Protein AF-A0A435YEW2-F1 (afdb_monomer)

Structure (mmCIF, N/CA/C/O backbone):
data_AF-A0A435YEW2-F1
#
_entry.id   AF-A0A435YEW2-F1
#
loop_
_atom_site.group_PDB
_atom_site.id
_atom_site.type_symbol
_atom_site.label_atom_id
_atom_site.label_alt_id
_atom_site.label_comp_id
_atom_site.label_asym_id
_atom_site.label_entity_id
_atom_site.label_seq_id
_atom_site.pdbx_PDB_ins_code
_atom_site.Cartn_x
_atom_site.Cartn_y
_atom_site.Cartn_z
_atom_site.occupancy
_atom_site.B_iso_or_equiv
_atom_site.auth_seq_id
_atom_site.auth_comp_id
_atom_site.auth_asym_id
_atom_site.auth_atom_id
_atom_site.pdbx_PDB_model_num
ATOM 1 N N . MET A 1 1 ? 2.693 12.719 8.206 1.00 61.69 1 MET A N 1
ATOM 2 C CA . MET A 1 1 ? 1.555 11.778 8.297 1.00 61.69 1 MET A CA 1
ATOM 3 C C . MET A 1 1 ? 1.225 11.319 6.893 1.00 61.69 1 MET A C 1
ATOM 5 O O . MET A 1 1 ? 1.142 12.169 6.016 1.00 61.69 1 MET A O 1
ATOM 9 N N . THR A 1 2 ? 1.097 10.014 6.675 1.00 78.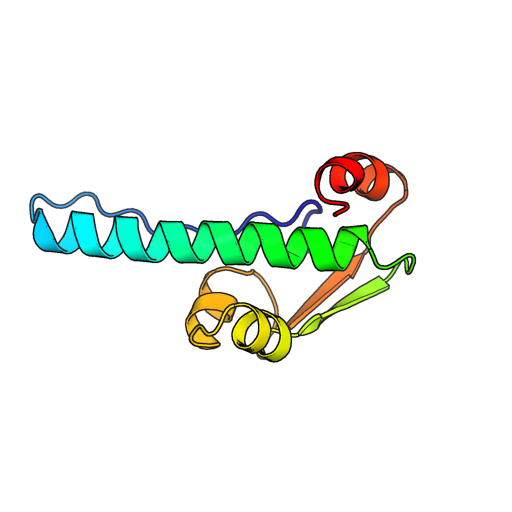56 2 THR A N 1
ATOM 10 C CA . THR A 1 2 ? 0.751 9.451 5.363 1.00 78.56 2 THR A CA 1
ATOM 11 C C . THR A 1 2 ? -0.742 9.622 5.106 1.00 78.56 2 THR A C 1
ATOM 13 O O . THR A 1 2 ? -1.559 9.332 5.980 1.00 78.56 2 THR A O 1
ATOM 16 N N . THR A 1 3 ? -1.090 10.126 3.924 1.00 87.19 3 THR A N 1
ATOM 17 C CA . THR A 1 3 ? -2.482 10.304 3.496 1.00 87.19 3 THR A CA 1
ATOM 18 C C . THR A 1 3 ? -3.132 8.946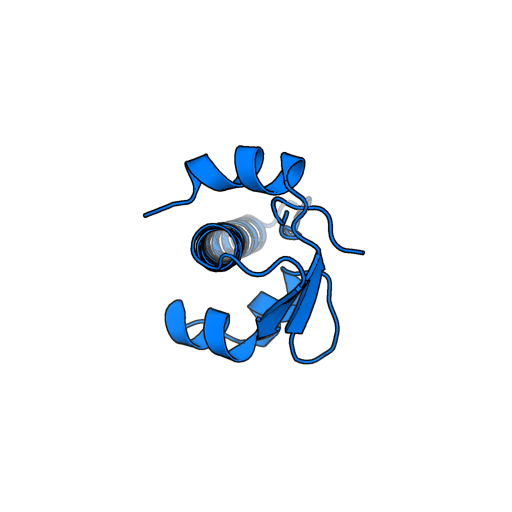 3.239 1.00 87.19 3 THR A C 1
ATOM 20 O O . THR A 1 3 ? -2.498 8.050 2.686 1.00 87.19 3 THR A O 1
ATOM 23 N N . VAL A 1 4 ? -4.400 8.812 3.629 1.00 91.81 4 VAL A N 1
ATOM 24 C CA . VAL A 1 4 ? -5.225 7.623 3.396 1.00 91.81 4 VAL A CA 1
ATOM 25 C C . VAL A 1 4 ? -6.333 7.992 2.396 1.00 91.81 4 VAL A C 1
ATOM 27 O O . VAL A 1 4 ? -6.981 9.022 2.598 1.00 91.81 4 VAL A O 1
ATOM 30 N N . PRO A 1 5 ? -6.575 7.203 1.331 1.00 94.06 5 PRO A N 1
ATOM 31 C CA . PRO A 1 5 ? -5.883 5.965 0.962 1.00 94.06 5 PRO A CA 1
ATOM 32 C C . PRO A 1 5 ? -4.404 6.174 0.628 1.00 94.06 5 PRO A C 1
ATOM 34 O O . PRO A 1 5 ? -4.023 7.212 0.080 1.00 94.06 5 PRO A O 1
ATOM 37 N N . ILE A 1 6 ? -3.586 5.170 0.941 1.00 94.31 6 ILE A N 1
ATOM 38 C CA . ILE A 1 6 ? -2.159 5.162 0.630 1.00 94.31 6 ILE A CA 1
ATOM 39 C C . ILE A 1 6 ? -1.981 5.220 -0.884 1.00 94.31 6 ILE A C 1
ATOM 41 O O . ILE A 1 6 ? -2.640 4.491 -1.627 1.00 94.31 6 ILE A O 1
ATOM 45 N N . ARG A 1 7 ? -1.065 6.084 -1.328 1.00 94.75 7 ARG A N 1
ATOM 46 C CA . ARG A 1 7 ? -0.612 6.190 -2.716 1.00 94.75 7 ARG A CA 1
ATOM 47 C C . ARG A 1 7 ? 0.857 5.826 -2.787 1.00 94.75 7 ARG A C 1
ATOM 49 O O . ARG A 1 7 ? 1.675 6.469 -2.134 1.00 94.75 7 ARG A O 1
ATOM 56 N N . ALA A 1 8 ? 1.173 4.796 -3.560 1.00 93.88 8 ALA A N 1
ATOM 57 C CA . ALA A 1 8 ? 2.536 4.329 -3.699 1.00 93.88 8 ALA A CA 1
ATOM 58 C C . ALA A 1 8 ? 3.309 5.149 -4.739 1.00 93.88 8 ALA A C 1
ATOM 60 O O . ALA A 1 8 ? 2.767 5.618 -5.748 1.00 93.88 8 ALA A O 1
ATOM 61 N N . THR A 1 9 ? 4.604 5.304 -4.488 1.00 93.62 9 THR A N 1
ATOM 62 C CA . THR A 1 9 ? 5.529 6.009 -5.370 1.00 93.62 9 THR A CA 1
ATOM 63 C C . THR A 1 9 ? 5.896 5.106 -6.539 1.00 93.62 9 THR A C 1
ATOM 65 O O . THR A 1 9 ? 6.436 4.020 -6.353 1.00 93.62 9 THR A O 1
ATOM 68 N N . ARG A 1 10 ? 5.604 5.565 -7.758 1.00 93.12 10 ARG A N 1
ATOM 69 C CA . ARG A 1 10 ? 5.917 4.855 -9.005 1.00 93.12 10 ARG A CA 1
ATOM 70 C C . ARG A 1 10 ? 7.165 5.440 -9.650 1.00 93.12 10 ARG A C 1
ATOM 72 O O . ARG A 1 10 ? 7.411 6.646 -9.573 1.00 93.12 10 ARG A O 1
ATOM 79 N N . LYS A 1 11 ? 7.938 4.595 -10.327 1.00 91.81 11 LYS A N 1
ATOM 80 C CA . LYS A 1 11 ? 9.129 5.014 -11.071 1.00 91.81 11 LYS A CA 1
ATOM 81 C C . LYS A 1 11 ? 8.718 5.506 -12.456 1.00 91.81 11 LYS A C 1
ATOM 83 O O . LYS A 1 11 ? 7.876 4.907 -13.119 1.00 91.81 11 LYS A O 1
ATOM 88 N N . ALA A 1 12 ? 9.330 6.594 -12.913 1.00 90.75 12 ALA A N 1
ATOM 89 C CA . ALA A 1 12 ? 9.140 7.105 -14.265 1.00 90.75 12 ALA A CA 1
ATOM 90 C C . ALA A 1 12 ? 10.457 7.006 -15.036 1.00 90.75 12 ALA A C 1
ATOM 92 O O . ALA A 1 12 ? 11.489 7.492 -14.576 1.00 90.75 12 ALA A O 1
ATOM 93 N N . TYR A 1 13 ? 10.413 6.412 -16.227 1.00 92.69 13 TYR A N 1
ATOM 94 C CA . TYR A 1 13 ? 11.542 6.375 -17.148 1.00 92.69 13 TYR A CA 1
ATOM 95 C C . TYR A 1 13 ? 11.208 7.181 -18.401 1.00 92.69 13 TYR A C 1
ATOM 97 O O . TYR A 1 13 ? 10.169 6.966 -19.017 1.00 92.69 13 TYR A O 1
ATOM 105 N N . ARG A 1 14 ? 12.079 8.132 -18.756 1.00 91.75 14 ARG A N 1
ATOM 106 C CA . ARG A 1 14 ? 11.905 9.035 -19.911 1.00 91.75 14 ARG A CA 1
ATOM 107 C C . ARG A 1 14 ? 12.952 8.825 -21.012 1.00 91.75 14 ARG A C 1
ATOM 109 O O . ARG A 1 14 ? 13.012 9.615 -21.946 1.00 91.75 14 ARG A O 1
ATOM 116 N N . GLY A 1 15 ? 13.821 7.822 -20.876 1.00 93.69 15 GLY A N 1
ATOM 117 C CA . GLY A 1 15 ? 14.843 7.527 -21.882 1.00 93.69 15 GLY A CA 1
ATOM 118 C C . GLY A 1 15 ? 14.300 6.693 -23.045 1.00 93.69 15 GLY A C 1
ATOM 119 O O . GLY A 1 15 ? 13.213 6.131 -22.960 1.00 93.69 15 GLY A O 1
ATOM 120 N N . GLY A 1 16 ? 15.078 6.596 -24.126 1.00 93.75 16 GLY A N 1
ATOM 121 C CA . GLY A 1 16 ? 14.692 5.860 -25.340 1.00 93.75 16 GLY A CA 1
ATOM 122 C C . GLY A 1 16 ? 14.954 4.348 -25.308 1.00 93.75 16 GLY A C 1
ATOM 123 O O . GLY A 1 16 ? 14.642 3.662 -26.274 1.00 93.75 16 GLY A O 1
ATOM 124 N N . ASP A 1 17 ? 15.544 3.813 -24.234 1.00 95.62 17 ASP A N 1
ATOM 125 C CA . ASP A 1 17 ? 15.826 2.379 -24.108 1.00 95.62 17 ASP A CA 1
ATOM 126 C C . ASP A 1 17 ? 14.542 1.612 -23.749 1.00 95.62 17 ASP A C 1
ATOM 128 O O . ASP A 1 17 ? 14.053 1.671 -22.616 1.00 95.62 17 ASP A O 1
ATOM 132 N N . GLN A 1 18 ? 13.998 0.881 -24.725 1.00 93.94 18 GLN A N 1
ATOM 133 C CA . GLN A 1 18 ? 12.753 0.129 -24.567 1.00 93.94 18 GLN A CA 1
ATOM 134 C C . GLN A 1 18 ? 12.861 -0.978 -23.508 1.00 93.94 18 GLN A C 1
ATOM 136 O O . GLN A 1 18 ? 11.893 -1.228 -22.790 1.00 93.94 18 GLN A O 1
ATOM 141 N N . ALA A 1 19 ? 14.023 -1.620 -23.358 1.00 94.75 19 ALA A N 1
ATOM 142 C CA . ALA A 1 19 ? 14.203 -2.673 -22.362 1.00 94.75 19 ALA A CA 1
ATOM 143 C C . ALA A 1 19 ? 14.150 -2.098 -20.940 1.00 94.75 19 ALA A C 1
ATOM 145 O O . ALA A 1 19 ? 13.540 -2.689 -20.048 1.00 94.75 19 ALA A O 1
ATOM 146 N N . LYS A 1 20 ? 14.733 -0.913 -20.725 1.00 94.50 20 LYS A N 1
ATOM 147 C CA . LYS A 1 20 ? 14.613 -0.191 -19.448 1.00 94.50 20 LYS A CA 1
ATOM 148 C C . LYS A 1 20 ? 13.192 0.303 -19.200 1.00 94.50 20 LYS A C 1
ATOM 150 O O . LYS A 1 20 ? 12.706 0.171 -18.079 1.00 94.50 20 LYS A O 1
ATOM 155 N N . ALA A 1 21 ? 12.518 0.817 -20.229 1.00 94.31 21 ALA A N 1
ATOM 156 C CA . ALA A 1 21 ? 11.121 1.228 -20.124 1.00 94.31 21 ALA A CA 1
ATOM 157 C C . ALA A 1 21 ? 10.221 0.056 -19.702 1.00 94.31 21 ALA A C 1
ATOM 159 O O . ALA A 1 21 ? 9.407 0.207 -18.791 1.00 94.31 21 ALA A O 1
ATOM 160 N N . GLN A 1 22 ? 10.422 -1.123 -20.300 1.00 94.75 22 GLN A N 1
ATOM 161 C CA . GLN A 1 22 ? 9.664 -2.324 -19.959 1.00 94.75 22 GLN A CA 1
ATOM 162 C C . GLN A 1 22 ? 9.905 -2.758 -18.510 1.00 94.75 22 G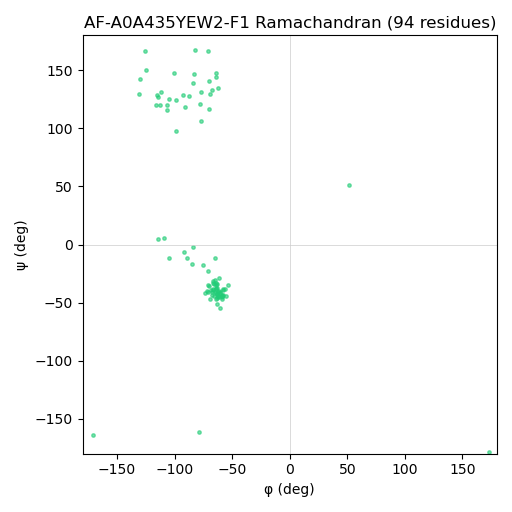LN A C 1
ATOM 164 O O . GLN A 1 22 ? 8.942 -2.969 -17.781 1.00 94.75 22 GLN A O 1
ATOM 169 N N . ARG A 1 23 ? 11.165 -2.797 -18.056 1.00 93.38 23 ARG A N 1
ATOM 170 C CA . ARG A 1 23 ? 11.496 -3.140 -16.660 1.00 93.38 23 ARG A CA 1
ATOM 171 C C . ARG A 1 23 ? 10.827 -2.205 -15.655 1.00 93.38 23 ARG A C 1
ATOM 173 O O . ARG A 1 23 ? 10.273 -2.666 -14.666 1.00 93.38 23 ARG A O 1
ATOM 180 N N . VAL A 1 24 ? 10.830 -0.898 -15.922 1.00 94.19 24 VAL A N 1
ATOM 181 C CA . VAL A 1 24 ? 10.163 0.084 -15.052 1.00 94.19 24 VAL A CA 1
ATOM 182 C C . VAL A 1 24 ? 8.646 -0.097 -15.057 1.00 94.19 24 VAL A C 1
ATOM 184 O O . VAL A 1 24 ? 8.012 0.024 -14.011 1.00 94.19 24 VAL A O 1
ATOM 187 N N . ALA A 1 25 ? 8.051 -0.421 -16.207 1.00 94.69 25 ALA A N 1
ATOM 188 C CA . ALA A 1 25 ? 6.633 -0.756 -16.271 1.00 94.69 25 ALA A CA 1
ATOM 189 C C . ALA A 1 25 ? 6.311 -2.015 -15.449 1.00 94.69 25 ALA A C 1
ATOM 191 O O . ALA A 1 25 ? 5.310 -2.031 -14.736 1.00 94.69 25 ALA A O 1
ATOM 192 N N . ASP A 1 26 ? 7.166 -3.037 -15.502 1.00 94.19 26 ASP A N 1
ATOM 193 C CA . ASP A 1 26 ? 7.002 -4.270 -14.729 1.00 94.19 26 ASP A CA 1
ATOM 194 C C . ASP A 1 26 ? 7.121 -4.006 -13.217 1.00 94.19 26 ASP A C 1
ATOM 196 O O . ASP A 1 26 ? 6.265 -4.453 -12.452 1.00 94.19 26 ASP A O 1
ATOM 200 N N . GLU A 1 27 ? 8.105 -3.208 -12.784 1.00 94.12 27 GLU A N 1
ATOM 201 C CA . GLU A 1 27 ? 8.229 -2.761 -11.388 1.00 94.12 27 GLU A CA 1
ATOM 202 C C . GLU A 1 27 ? 6.987 -1.985 -10.928 1.00 94.12 27 GLU A C 1
ATOM 204 O O . GLU A 1 27 ? 6.460 -2.239 -9.846 1.00 94.12 27 GLU A O 1
ATOM 209 N N . ASN A 1 28 ? 6.452 -1.085 -11.758 1.00 96.00 28 ASN A N 1
ATOM 210 C CA . ASN A 1 28 ? 5.256 -0.319 -11.406 1.00 96.00 28 ASN A CA 1
ATOM 211 C C . ASN A 1 28 ? 4.005 -1.196 -11.244 1.00 96.00 28 ASN A C 1
ATOM 213 O O . ASN A 1 28 ? 3.173 -0.892 -10.394 1.00 96.00 28 ASN A O 1
ATOM 217 N N . ARG A 1 29 ? 3.886 -2.315 -11.973 1.00 96.38 29 ARG A N 1
ATOM 218 C CA . ARG A 1 29 ? 2.798 -3.285 -11.735 1.00 96.38 29 ARG A CA 1
ATOM 219 C C . ARG A 1 29 ? 2.914 -3.950 -10.364 1.00 96.38 29 ARG A C 1
ATOM 221 O O . ARG A 1 29 ? 1.901 -4.254 -9.739 1.00 96.38 29 ARG A O 1
ATOM 228 N N . ILE A 1 30 ? 4.136 -4.178 -9.879 1.00 96.25 30 ILE A N 1
ATOM 229 C CA . ILE A 1 30 ? 4.365 -4.664 -8.512 1.00 96.25 30 ILE A CA 1
ATOM 230 C C . ILE A 1 30 ? 3.967 -3.579 -7.504 1.00 96.25 30 ILE A C 1
ATOM 232 O O . ILE A 1 30 ? 3.269 -3.874 -6.536 1.00 96.25 30 ILE A O 1
ATOM 236 N N . VAL A 1 31 ? 4.337 -2.322 -7.761 1.00 96.75 31 VAL A N 1
ATOM 237 C CA . VAL A 1 31 ? 3.941 -1.172 -6.932 1.00 96.75 31 VAL A CA 1
ATOM 238 C C . VAL A 1 31 ? 2.417 -1.034 -6.841 1.00 96.75 31 VAL A C 1
ATOM 240 O O . VAL A 1 31 ? 1.904 -0.774 -5.755 1.00 96.75 31 VAL A O 1
ATOM 243 N N . ASP A 1 32 ? 1.679 -1.271 -7.928 1.00 97.00 32 ASP A N 1
ATOM 244 C CA . ASP A 1 32 ? 0.210 -1.254 -7.910 1.00 97.00 32 ASP A CA 1
ATOM 245 C C . ASP A 1 32 ? -0.365 -2.319 -6.962 1.00 97.00 32 ASP A C 1
A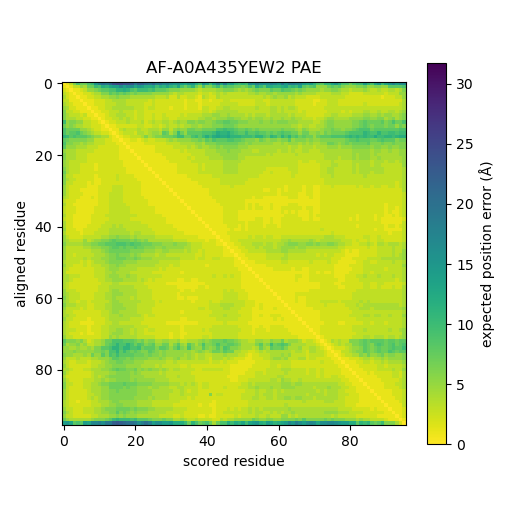TOM 247 O O . ASP A 1 32 ? -1.297 -2.041 -6.204 1.00 97.00 32 ASP A O 1
ATOM 251 N N . ARG A 1 33 ? 0.226 -3.522 -6.940 1.00 97.44 33 ARG A N 1
ATOM 252 C CA . ARG A 1 33 ? -0.160 -4.593 -6.006 1.00 97.44 33 ARG A CA 1
ATOM 253 C C . ARG A 1 33 ? 0.159 -4.229 -4.556 1.00 97.44 33 ARG A C 1
ATOM 255 O O . ARG A 1 33 ? -0.644 -4.515 -3.673 1.00 97.44 33 ARG A O 1
ATOM 262 N N . ILE A 1 34 ? 1.299 -3.580 -4.315 1.00 97.19 34 ILE A N 1
ATOM 263 C CA . ILE A 1 34 ? 1.695 -3.088 -2.986 1.00 97.19 34 ILE A CA 1
ATOM 264 C C . ILE A 1 34 ? 0.718 -2.012 -2.495 1.00 97.19 34 ILE A C 1
ATOM 266 O O . ILE A 1 34 ? 0.255 -2.090 -1.358 1.00 97.19 34 ILE A O 1
ATOM 270 N N . GLU A 1 35 ? 0.369 -1.035 -3.342 1.00 97.00 35 GLU A N 1
ATOM 271 C CA . GLU A 1 35 ? -0.612 0.010 -3.015 1.00 97.00 35 GLU A CA 1
ATOM 272 C C . GLU A 1 35 ? -1.967 -0.602 -2.658 1.00 97.00 35 GLU A C 1
ATOM 274 O O . GLU A 1 35 ? -2.568 -0.227 -1.649 1.00 97.00 35 GLU A O 1
ATOM 279 N N . LEU A 1 36 ? -2.438 -1.552 -3.468 1.00 97.06 36 LEU A N 1
ATOM 280 C CA . LEU A 1 36 ? -3.700 -2.239 -3.229 1.00 97.06 36 LEU A CA 1
ATOM 281 C C . LEU A 1 36 ? -3.673 -2.973 -1.885 1.00 97.06 36 LEU A C 1
ATOM 283 O O . LEU A 1 36 ? -4.503 -2.687 -1.025 1.00 97.06 36 LEU A O 1
ATOM 287 N N . ARG A 1 37 ? -2.674 -3.837 -1.666 1.00 96.94 37 ARG A N 1
ATOM 288 C CA . ARG A 1 37 ? -2.577 -4.647 -0.447 1.00 96.94 37 ARG A CA 1
ATOM 289 C C . ARG A 1 37 ? -2.480 -3.793 0.813 1.00 96.94 37 ARG A C 1
ATOM 291 O O . ARG A 1 37 ? -3.142 -4.081 1.804 1.00 96.94 37 ARG A O 1
ATOM 298 N N . ALA A 1 38 ? -1.695 -2.717 0.775 1.00 96.00 38 ALA A N 1
ATOM 299 C CA . ALA A 1 38 ? -1.592 -1.787 1.895 1.00 96.00 38 ALA A CA 1
ATOM 300 C C . ALA A 1 38 ? -2.960 -1.183 2.254 1.00 96.00 38 ALA A C 1
ATOM 302 O O . ALA A 1 38 ? -3.319 -1.120 3.427 1.00 96.00 38 ALA A O 1
ATOM 303 N N . ASN A 1 39 ? -3.745 -0.772 1.253 1.00 96.88 39 ASN A N 1
ATOM 304 C CA . ASN A 1 39 ? -5.076 -0.215 1.481 1.00 96.88 39 ASN A CA 1
ATOM 305 C C . ASN A 1 39 ? -6.098 -1.266 1.936 1.00 96.88 39 ASN A C 1
ATOM 307 O O . ASN A 1 39 ? -6.938 -0.938 2.768 1.00 96.88 39 ASN A O 1
ATOM 311 N N . GLU A 1 40 ? -6.014 -2.510 1.459 1.00 96.50 40 GLU A N 1
ATOM 312 C CA . GLU A 1 40 ? -6.840 -3.622 1.955 1.00 96.50 40 GLU A CA 1
ATOM 313 C C . GLU A 1 40 ? -6.589 -3.890 3.444 1.00 96.50 40 GLU A C 1
ATOM 315 O O . GLU A 1 40 ? -7.539 -4.034 4.213 1.00 96.50 40 GLU A O 1
ATOM 320 N N . VAL A 1 41 ? -5.323 -3.924 3.881 1.00 95.50 41 VAL A N 1
ATOM 321 C CA . VAL A 1 41 ? -4.988 -4.111 5.305 1.00 95.50 41 VAL A CA 1
ATOM 322 C C . VAL A 1 41 ? -5.611 -2.994 6.144 1.00 95.50 41 VAL A C 1
ATOM 324 O O . VAL A 1 41 ? -6.261 -3.271 7.152 1.00 95.50 41 VAL A O 1
ATOM 327 N N . LEU A 1 42 ? -5.498 -1.740 5.689 1.00 94.75 42 LEU A N 1
ATOM 328 C CA . LEU A 1 42 ? -6.126 -0.611 6.378 1.00 94.75 42 LEU A CA 1
ATOM 329 C C . LEU A 1 42 ? -7.653 -0.704 6.390 1.00 94.75 42 LEU A C 1
ATOM 331 O O . LEU A 1 42 ? -8.271 -0.405 7.410 1.00 94.75 42 LEU A O 1
ATOM 335 N N . ALA A 1 43 ? -8.272 -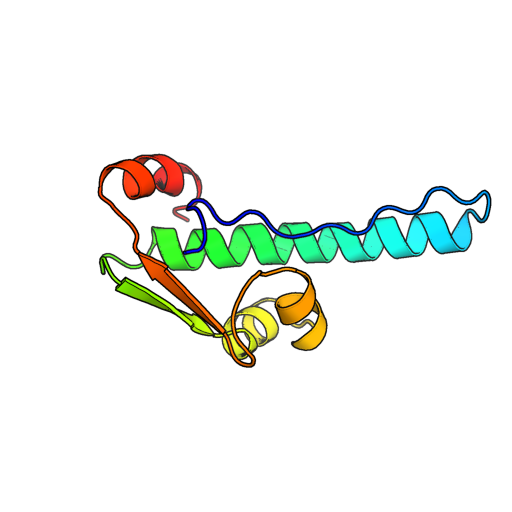1.101 5.277 1.00 95.31 43 ALA A N 1
ATOM 336 C CA . ALA A 1 43 ? -9.724 -1.183 5.139 1.00 95.31 43 ALA A CA 1
ATOM 337 C C . ALA A 1 43 ? -10.349 -2.217 6.087 1.00 95.31 43 ALA A C 1
ATOM 339 O O . ALA A 1 43 ? -11.445 -1.989 6.602 1.00 95.31 43 ALA A O 1
ATOM 340 N N . ASN A 1 44 ? -9.637 -3.317 6.343 1.00 93.25 44 ASN A N 1
ATOM 341 C CA . ASN A 1 44 ? -10.112 -4.433 7.160 1.00 93.25 44 ASN A CA 1
ATOM 342 C C . ASN A 1 44 ? -9.799 -4.293 8.658 1.00 93.25 44 ASN A C 1
ATOM 344 O O . ASN A 1 44 ? -10.355 -5.034 9.467 1.00 93.25 44 ASN A O 1
ATOM 348 N N . CYS A 1 45 ? -8.945 -3.347 9.053 1.00 92.44 45 CYS A N 1
ATOM 349 C CA . CYS A 1 45 ? -8.628 -3.107 10.458 1.00 92.44 45 CYS A CA 1
ATOM 350 C C . CYS A 1 45 ? -9.438 -1.916 11.013 1.00 92.44 45 CYS A C 1
ATOM 352 O O . CYS A 1 45 ? -9.366 -0.816 10.450 1.00 92.44 45 CYS A O 1
ATOM 354 N N . PRO A 1 46 ? -10.207 -2.091 12.107 1.00 91.31 46 PRO A N 1
ATOM 355 C CA . PRO A 1 46 ? -11.081 -1.047 12.646 1.00 91.31 46 PRO A CA 1
ATOM 356 C C . PRO A 1 46 ? -10.328 0.058 13.400 1.00 91.31 46 PRO A C 1
ATOM 358 O O . PRO A 1 46 ? -10.879 1.146 13.581 1.00 91.31 46 PRO A O 1
ATOM 361 N N . ASP A 1 47 ? -9.082 -0.187 13.811 1.00 93.81 47 ASP A N 1
ATOM 362 C CA . ASP A 1 47 ? -8.327 0.725 14.668 1.00 93.81 47 ASP A CA 1
ATOM 363 C C . ASP A 1 47 ? -8.056 2.068 13.983 1.00 93.81 47 ASP A C 1
ATOM 365 O O . ASP A 1 47 ? -7.823 2.146 12.772 1.00 93.81 47 ASP A O 1
ATOM 369 N N . GLU A 1 48 ? -8.075 3.151 14.763 1.00 93.25 48 GLU A N 1
ATOM 370 C CA . GLU A 1 48 ? -7.773 4.490 14.250 1.00 93.25 48 GLU A CA 1
ATOM 371 C C . GLU A 1 48 ? -6.278 4.647 13.946 1.00 93.25 48 GLU A C 1
ATOM 373 O O . GLU A 1 48 ? -5.911 5.257 12.945 1.00 93.25 48 GLU A O 1
ATOM 378 N N . ILE A 1 49 ? -5.404 4.099 14.793 1.00 93.81 49 ILE A N 1
ATOM 379 C CA . ILE A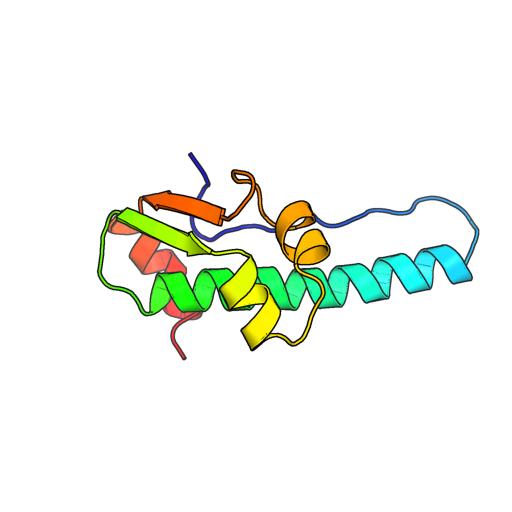 1 49 ? -3.952 4.125 14.598 1.00 93.81 49 ILE A CA 1
ATOM 380 C C . ILE A 1 49 ? -3.500 2.732 14.199 1.00 93.81 49 ILE A C 1
ATOM 382 O O . ILE A 1 49 ? -3.670 1.784 14.957 1.00 93.81 49 ILE A O 1
ATOM 386 N N . GLN A 1 50 ? -2.899 2.622 13.020 1.00 92.94 50 GLN A N 1
ATOM 387 C CA . GLN A 1 50 ? -2.468 1.347 12.463 1.00 92.94 50 GLN A CA 1
ATOM 388 C C . GLN A 1 50 ? -1.028 1.433 12.000 1.00 92.94 50 GLN A C 1
ATOM 390 O O . GLN A 1 50 ? -0.606 2.448 11.445 1.00 92.94 50 GLN A O 1
ATOM 395 N N . THR A 1 51 ? -0.281 0.354 12.195 1.00 93.25 51 THR A N 1
ATOM 396 C CA . THR A 1 51 ? 1.079 0.224 11.676 1.00 93.25 51 THR A CA 1
ATOM 397 C C . THR A 1 51 ? 1.090 -0.851 10.609 1.00 93.25 51 THR A C 1
ATOM 399 O O . THR A 1 51 ? 0.773 -2.000 10.885 1.00 93.25 51 THR A O 1
ATOM 402 N N . LEU A 1 52 ? 1.474 -0.468 9.396 1.00 94.50 52 LEU A N 1
ATOM 403 C CA . LEU A 1 52 ? 1.727 -1.395 8.305 1.00 94.50 52 LEU A CA 1
ATOM 404 C C . LEU A 1 52 ? 3.199 -1.780 8.329 1.00 94.50 52 LEU A C 1
ATOM 406 O O . LEU A 1 52 ? 4.060 -0.913 8.148 1.00 94.50 52 LEU A O 1
ATOM 410 N N . LEU A 1 53 ? 3.495 -3.060 8.527 1.00 95.62 53 LEU A N 1
ATOM 411 C CA . LEU A 1 53 ? 4.856 -3.569 8.441 1.00 95.62 53 LEU A CA 1
ATOM 412 C C . LEU A 1 53 ? 5.174 -3.943 6.993 1.00 95.62 53 LEU A C 1
ATOM 414 O O . LEU A 1 53 ? 4.458 -4.705 6.345 1.00 95.62 53 LEU A O 1
ATOM 418 N N . PHE A 1 54 ? 6.286 -3.427 6.474 1.00 96.56 54 PHE A N 1
ATOM 419 C CA . PHE A 1 54 ? 6.703 -3.695 5.097 1.00 96.56 54 PHE A CA 1
ATOM 420 C C . PHE A 1 54 ? 7.019 -5.172 4.876 1.00 96.56 54 PHE A C 1
ATOM 422 O O . PHE A 1 54 ? 6.750 -5.692 3.798 1.00 96.56 54 PHE A O 1
ATOM 429 N N . GLY A 1 55 ? 7.548 -5.851 5.899 1.00 96.38 55 GLY A N 1
ATOM 430 C CA . GLY A 1 55 ? 7.829 -7.284 5.847 1.00 96.38 55 GLY A CA 1
ATOM 431 C C . GLY A 1 55 ? 6.575 -8.142 5.668 1.00 96.38 55 GLY A C 1
ATOM 432 O O . GLY A 1 55 ? 6.621 -9.113 4.922 1.00 96.38 55 GLY A O 1
ATOM 433 N N . GLU A 1 56 ? 5.453 -7.764 6.287 1.00 96.44 56 GLU A N 1
ATOM 434 C CA . GLU A 1 56 ? 4.183 -8.492 6.153 1.00 96.44 56 GLU A CA 1
ATOM 435 C C . GLU A 1 56 ? 3.613 -8.335 4.742 1.00 96.44 56 GLU A C 1
ATOM 437 O O . GLU A 1 56 ? 3.317 -9.323 4.080 1.00 96.44 56 GLU A O 1
ATOM 442 N N . ILE A 1 57 ? 3.578 -7.103 4.223 1.00 96.56 57 ILE A N 1
ATOM 443 C CA . ILE A 1 57 ? 3.131 -6.831 2.847 1.00 96.56 57 ILE A CA 1
ATOM 444 C C . ILE A 1 57 ? 4.023 -7.551 1.824 1.00 96.56 57 ILE A C 1
ATOM 446 O O . ILE A 1 57 ? 3.532 -8.095 0.834 1.00 96.56 57 ILE A O 1
ATOM 450 N N . ALA A 1 58 ? 5.339 -7.552 2.050 1.00 97.00 58 ALA A N 1
ATOM 451 C CA . ALA A 1 58 ? 6.297 -8.234 1.188 1.00 97.00 58 ALA A CA 1
ATOM 452 C C . ALA A 1 58 ? 6.077 -9.754 1.177 1.00 97.00 58 ALA A C 1
ATOM 454 O O . ALA A 1 58 ? 6.107 -10.365 0.108 1.00 97.00 58 ALA A O 1
ATOM 455 N N . ASN A 1 59 ? 5.816 -10.344 2.349 1.00 97.56 59 ASN A N 1
ATOM 456 C CA . ASN A 1 59 ? 5.515 -11.765 2.493 1.00 97.56 59 ASN A CA 1
ATOM 457 C C . ASN A 1 59 ? 4.217 -12.132 1.757 1.00 97.56 59 ASN A C 1
ATOM 459 O O . ASN A 1 59 ? 4.243 -13.004 0.890 1.00 97.56 59 ASN A O 1
ATOM 463 N N . ASP A 1 60 ? 3.135 -11.388 2.009 1.00 96.50 60 ASP A N 1
ATOM 464 C CA . ASP A 1 60 ? 1.818 -11.603 1.395 1.00 96.50 60 ASP A CA 1
ATOM 465 C C . ASP A 1 60 ? 1.866 -11.571 -0.139 1.00 96.50 60 ASP A C 1
ATOM 467 O O . ASP A 1 60 ? 1.173 -12.327 -0.820 1.00 96.50 60 ASP A O 1
ATOM 471 N N . LEU A 1 61 ? 2.678 -10.674 -0.703 1.00 96.44 61 LEU A N 1
ATOM 472 C CA . LEU A 1 61 ? 2.788 -10.496 -2.150 1.00 96.44 61 LEU A CA 1
ATOM 473 C C . LEU A 1 61 ? 3.891 -11.344 -2.794 1.00 96.44 61 LEU A C 1
ATOM 475 O O . LEU A 1 61 ? 3.969 -11.360 -4.029 1.00 96.44 61 LEU A O 1
ATOM 479 N N . ALA A 1 62 ? 4.706 -12.032 -1.986 1.00 96.88 62 ALA A N 1
ATOM 480 C CA . ALA A 1 62 ? 5.928 -12.727 -2.383 1.00 96.88 62 ALA A CA 1
ATOM 481 C C . ALA A 1 62 ? 6.895 -11.827 -3.183 1.00 96.88 62 ALA A C 1
ATOM 483 O O . ALA A 1 62 ? 7.343 -12.179 -4.276 1.00 96.88 62 ALA A O 1
ATOM 484 N N . VAL A 1 63 ? 7.193 -10.637 -2.649 1.00 96.06 63 VAL A N 1
ATOM 485 C CA . VAL A 1 63 ? 8.087 -9.635 -3.264 1.00 96.06 63 VAL A CA 1
ATOM 486 C C . VAL A 1 63 ? 9.210 -9.215 -2.316 1.00 96.06 63 VAL A C 1
ATOM 488 O O . VAL A 1 63 ? 9.162 -9.473 -1.117 1.00 96.06 63 VAL A O 1
ATOM 491 N N . ASP A 1 64 ? 10.230 -8.540 -2.848 1.00 95.06 64 ASP A N 1
ATOM 492 C CA . ASP A 1 64 ? 11.321 -7.998 -2.036 1.00 95.06 64 ASP A CA 1
ATOM 493 C C . ASP A 1 64 ? 10.829 -6.851 -1.133 1.00 95.06 64 ASP A C 1
ATOM 495 O O . ASP A 1 64 ? 10.154 -5.921 -1.584 1.00 95.06 64 ASP A O 1
ATOM 499 N N . VAL A 1 65 ? 11.198 -6.888 0.149 1.00 95.69 65 VAL A N 1
ATOM 500 C CA . VAL A 1 65 ? 10.805 -5.870 1.136 1.00 95.69 65 VAL A CA 1
ATOM 501 C C . VAL A 1 65 ? 11.319 -4.470 0.792 1.00 95.69 65 VAL A C 1
ATOM 503 O O . VAL A 1 65 ? 10.668 -3.473 1.107 1.00 95.69 65 VAL A O 1
ATOM 506 N N . ASN A 1 66 ? 12.453 -4.362 0.098 1.00 93.62 66 ASN A N 1
ATOM 507 C CA . ASN A 1 66 ? 12.987 -3.083 -0.348 1.00 93.62 66 ASN A CA 1
ATOM 508 C C . ASN A 1 66 ? 12.082 -2.438 -1.398 1.00 93.62 66 ASN A C 1
ATOM 510 O O . ASN A 1 66 ? 11.950 -1.219 -1.380 1.00 93.62 66 ASN A O 1
ATOM 514 N N . LEU A 1 67 ? 11.405 -3.224 -2.245 1.00 93.50 67 LEU A N 1
ATOM 515 C CA . LEU A 1 67 ? 10.421 -2.686 -3.191 1.00 93.50 67 LEU A CA 1
ATOM 516 C C . LEU A 1 67 ? 9.224 -2.083 -2.454 1.00 93.50 67 LEU A C 1
ATOM 518 O O . LEU A 1 67 ? 8.772 -0.999 -2.810 1.00 93.50 67 LEU A O 1
ATOM 522 N N . VAL A 1 68 ? 8.747 -2.737 -1.390 1.00 95.69 68 VAL A N 1
ATOM 523 C CA . VAL A 1 68 ? 7.677 -2.194 -0.535 1.00 95.69 68 VAL A CA 1
ATOM 524 C C . VAL A 1 68 ? 8.122 -0.896 0.133 1.00 95.69 68 VAL A C 1
ATOM 526 O O . VAL A 1 68 ? 7.384 0.087 0.120 1.00 95.69 68 VAL A O 1
ATOM 529 N N . ARG A 1 69 ? 9.349 -0.868 0.659 1.00 94.25 69 ARG A N 1
ATOM 530 C CA . ARG A 1 69 ? 9.940 0.316 1.295 1.00 94.25 69 ARG A CA 1
ATOM 531 C C . ARG A 1 69 ? 10.139 1.482 0.323 1.00 94.25 69 ARG A C 1
ATOM 533 O O . ARG A 1 69 ? 9.959 2.628 0.711 1.00 94.25 69 ARG A O 1
ATOM 540 N N . GLU A 1 70 ? 10.528 1.213 -0.921 1.00 92.75 70 GLU A N 1
ATOM 541 C CA . GLU A 1 70 ? 10.638 2.242 -1.964 1.00 92.75 70 GLU A CA 1
ATOM 542 C C . GLU A 1 70 ? 9.260 2.752 -2.409 1.00 92.75 70 GLU A C 1
ATOM 544 O O . GLU A 1 70 ? 9.096 3.937 -2.703 1.00 92.75 70 GLU A O 1
ATOM 549 N N . ALA A 1 71 ? 8.265 1.864 -2.448 1.00 94.38 71 ALA A N 1
ATOM 550 C CA . ALA A 1 71 ? 6.909 2.182 -2.870 1.00 94.38 71 ALA A CA 1
ATOM 551 C C . ALA A 1 71 ? 6.138 2.997 -1.819 1.00 94.38 71 ALA A C 1
ATOM 553 O O . ALA A 1 71 ? 5.409 3.926 -2.172 1.00 94.38 71 ALA A O 1
ATOM 554 N N . LEU A 1 72 ? 6.271 2.661 -0.534 1.00 93.38 72 LEU A N 1
ATOM 555 C CA . LEU A 1 72 ? 5.488 3.249 0.552 1.00 93.38 72 LEU A CA 1
ATOM 556 C C . LEU A 1 72 ? 6.314 4.250 1.364 1.00 93.38 72 LEU A C 1
ATOM 558 O O . LEU A 1 72 ? 7.351 3.919 1.928 1.00 93.38 72 LEU A O 1
ATOM 562 N N . SER A 1 73 ? 5.817 5.480 1.496 1.00 85.56 73 SER A N 1
ATOM 563 C CA . SER A 1 73 ? 6.451 6.483 2.357 1.00 85.56 73 SER A CA 1
ATOM 564 C C . SER A 1 73 ? 6.286 6.113 3.837 1.00 85.56 73 SER A C 1
ATOM 566 O O . SER A 1 73 ? 5.165 6.091 4.348 1.00 85.56 73 SER A O 1
ATOM 568 N N . GLY A 1 74 ? 7.394 5.853 4.536 1.00 86.62 74 GLY A N 1
ATOM 569 C CA . GLY A 1 74 ? 7.391 5.435 5.938 1.00 86.62 74 GLY A CA 1
ATOM 570 C C . GLY A 1 74 ? 8.777 5.405 6.583 1.00 86.62 74 GLY A C 1
ATOM 571 O O . GLY A 1 74 ? 9.726 6.005 6.082 1.00 86.62 74 GLY A O 1
ATOM 572 N N . GLY A 1 75 ? 8.869 4.727 7.728 1.00 87.94 75 GLY A N 1
ATOM 573 C CA . GLY A 1 75 ? 10.130 4.446 8.410 1.00 87.94 75 GLY A CA 1
ATOM 574 C C . GLY A 1 75 ? 10.883 3.276 7.770 1.00 87.94 75 GLY A C 1
ATOM 575 O O . GLY A 1 75 ? 10.622 2.892 6.637 1.00 87.94 75 GLY A O 1
ATOM 576 N N . HIS A 1 76 ? 11.825 2.679 8.503 1.00 87.50 76 HIS A N 1
ATOM 577 C CA . HIS A 1 76 ? 12.633 1.581 7.956 1.00 87.50 76 HIS A CA 1
ATOM 578 C C . HIS A 1 76 ? 11.840 0.276 7.770 1.00 87.50 76 HIS A C 1
ATOM 580 O O . HIS A 1 76 ? 11.993 -0.394 6.753 1.00 87.50 76 HIS A O 1
ATOM 586 N N . ASN A 1 77 ? 10.984 -0.058 8.743 1.00 92.44 77 ASN A N 1
ATOM 587 C CA . ASN A 1 77 ? 10.280 -1.346 8.812 1.00 92.44 77 ASN A CA 1
ATOM 588 C C . ASN A 1 77 ? 8.799 -1.260 8.434 1.00 92.44 77 ASN A C 1
ATOM 590 O O . ASN A 1 77 ? 8.136 -2.287 8.311 1.00 92.44 77 ASN A O 1
ATOM 594 N N . GLY A 1 78 ? 8.258 -0.051 8.315 1.00 94.19 78 GLY A N 1
ATOM 595 C CA . GLY A 1 78 ? 6.825 0.143 8.194 1.00 94.19 78 GLY A CA 1
ATOM 596 C C . GLY A 1 78 ? 6.406 1.600 8.228 1.00 94.19 78 GLY A C 1
ATOM 597 O O . GLY A 1 78 ? 7.225 2.514 8.362 1.00 94.19 78 GLY A O 1
ATOM 598 N N . VAL A 1 79 ? 5.099 1.808 8.145 1.00 94.12 79 VAL A N 1
ATOM 599 C CA . VAL A 1 79 ? 4.466 3.120 8.241 1.00 94.12 79 VAL A CA 1
ATOM 600 C C . VAL A 1 79 ? 3.317 3.069 9.238 1.00 94.12 79 VAL A C 1
ATOM 602 O O . VAL A 1 79 ? 2.446 2.208 9.153 1.00 94.12 79 VAL A O 1
ATOM 605 N N . THR A 1 80 ? 3.304 4.013 10.177 1.00 93.88 80 THR A N 1
ATOM 606 C CA . THR A 1 80 ? 2.154 4.230 11.056 1.00 93.88 80 THR A CA 1
ATOM 607 C C . THR A 1 80 ? 1.248 5.284 10.437 1.00 93.88 80 THR A C 1
ATOM 609 O O . THR A 1 80 ? 1.694 6.375 10.069 1.00 93.88 80 THR A O 1
ATOM 612 N N . VAL A 1 81 ? -0.034 4.957 10.3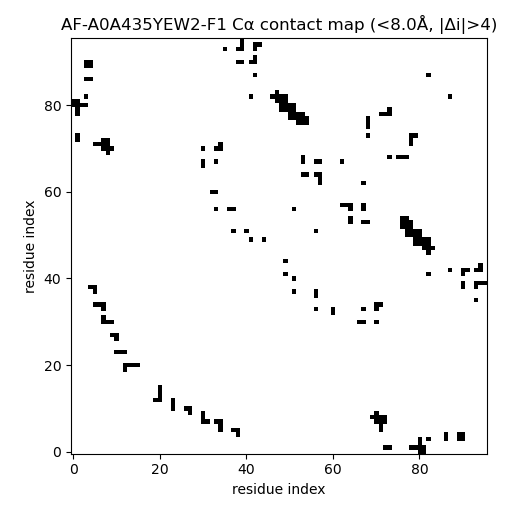23 1.00 93.00 81 VAL A N 1
ATOM 613 C CA . VAL A 1 81 ? -1.066 5.808 9.737 1.00 93.00 81 VAL A CA 1
ATOM 614 C C . VAL A 1 81 ? -2.213 6.010 10.717 1.00 93.00 81 VA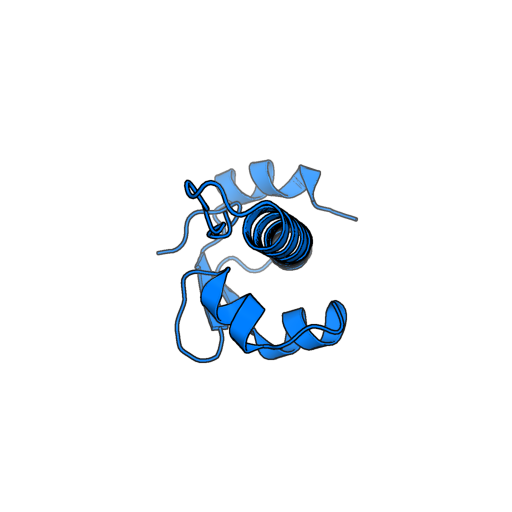L A C 1
ATOM 616 O O . VAL A 1 81 ? -2.510 5.150 11.544 1.00 93.00 81 VAL A O 1
ATOM 619 N N . ARG A 1 82 ? -2.861 7.171 10.608 1.00 94.12 82 ARG A N 1
ATOM 620 C CA . ARG A 1 82 ? -4.097 7.482 11.323 1.00 94.12 82 ARG A CA 1
ATOM 621 C C . ARG A 1 82 ? -5.254 7.446 10.333 1.00 94.12 82 ARG A C 1
ATOM 623 O O . ARG A 1 82 ? -5.292 8.268 9.420 1.00 94.12 82 ARG A O 1
ATOM 630 N N . VAL A 1 83 ? -6.184 6.518 10.516 1.00 94.38 83 VAL A N 1
ATOM 631 C CA . VAL A 1 83 ? -7.371 6.340 9.680 1.00 94.38 83 VAL A CA 1
ATOM 632 C C . VAL A 1 83 ? -8.563 7.005 10.361 1.00 94.38 83 VAL A C 1
ATOM 634 O O . VAL A 1 83 ? -9.187 6.445 11.256 1.00 94.38 83 VAL A O 1
ATOM 637 N N . THR A 1 84 ? -8.871 8.230 9.941 1.00 94.25 84 THR A N 1
ATOM 638 C CA . THR A 1 84 ? -10.052 8.967 10.412 1.00 94.25 84 THR A CA 1
ATOM 639 C C . THR A 1 84 ? -11.345 8.366 9.853 1.00 94.25 84 THR A C 1
ATOM 641 O O . THR A 1 84 ? -11.317 7.606 8.886 1.00 94.25 84 THR A O 1
ATOM 644 N N . ALA A 1 85 ? -12.501 8.754 10.402 1.00 92.50 85 ALA A N 1
ATOM 645 C CA . ALA A 1 85 ? -13.804 8.328 9.880 1.00 92.50 85 ALA A CA 1
ATOM 646 C C . ALA A 1 85 ? -13.986 8.666 8.384 1.00 92.50 85 ALA A C 1
ATOM 648 O O . ALA A 1 85 ? -14.366 7.800 7.607 1.00 92.50 85 ALA A O 1
ATOM 649 N N . ALA A 1 86 ? -13.609 9.877 7.956 1.00 92.25 86 ALA A N 1
ATOM 650 C CA . ALA A 1 86 ? -13.668 10.267 6.543 1.00 92.25 86 ALA A CA 1
ATOM 651 C C . ALA A 1 86 ? -12.717 9.436 5.661 1.00 92.25 86 ALA A C 1
ATOM 653 O O . ALA A 1 86 ? -13.050 9.062 4.540 1.00 92.25 86 ALA A O 1
ATOM 654 N N . ALA A 1 87 ? -11.523 9.105 6.167 1.00 93.25 87 ALA A N 1
ATOM 655 C CA . ALA A 1 87 ? -10.605 8.220 5.456 1.00 93.25 87 ALA A CA 1
ATOM 656 C C . ALA A 1 87 ? -11.156 6.789 5.345 1.00 93.25 87 ALA A C 1
ATOM 658 O O . ALA A 1 87 ? -10.894 6.113 4.352 1.00 93.25 87 ALA A O 1
ATOM 659 N N . ARG A 1 88 ? -11.938 6.340 6.334 1.00 93.56 88 ARG A N 1
ATOM 660 C CA . ARG A 1 88 ? -12.584 5.025 6.327 1.00 93.56 88 ARG A CA 1
ATOM 661 C C . ARG A 1 88 ? -13.569 4.889 5.172 1.00 93.56 88 ARG A C 1
ATOM 663 O O . ARG A 1 88 ? -13.507 3.895 4.461 1.00 93.56 88 ARG A O 1
ATOM 670 N N . GLU A 1 89 ? -14.388 5.909 4.925 1.00 93.88 89 GLU A N 1
ATOM 671 C CA . GLU A 1 89 ? -15.322 5.926 3.789 1.00 93.88 89 GLU A CA 1
ATOM 672 C C . GLU A 1 89 ? -14.591 5.755 2.446 1.00 93.88 89 GLU A C 1
ATOM 674 O O . GLU A 1 89 ? -15.044 5.024 1.567 1.00 93.88 89 GLU A O 1
ATOM 679 N N . LEU A 1 90 ? -13.406 6.359 2.299 1.00 94.44 90 LEU A N 1
ATOM 680 C CA . LEU A 1 90 ? -12.569 6.206 1.101 1.00 94.44 90 LEU A CA 1
ATOM 681 C C . LEU A 1 90 ? -11.932 4.813 0.975 1.00 94.44 90 LEU A C 1
ATOM 683 O O . LEU A 1 90 ? -11.539 4.419 -0.129 1.00 94.44 90 LEU A O 1
ATOM 687 N N . LEU A 1 91 ? -11.786 4.095 2.091 1.00 95.12 91 LEU A N 1
ATOM 688 C CA . LEU A 1 91 ? -11.222 2.750 2.138 1.00 95.12 91 LEU A CA 1
ATOM 689 C C . LEU A 1 91 ? -12.250 1.648 1.860 1.00 95.12 91 LEU A C 1
ATOM 691 O O . LEU A 1 91 ? -11.837 0.545 1.519 1.00 95.12 91 LEU A O 1
ATOM 695 N N . GLU A 1 92 ? -13.556 1.928 1.933 1.00 93.56 92 GLU A N 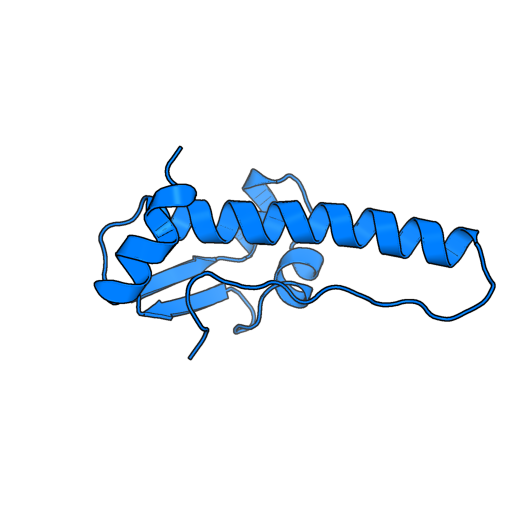1
ATOM 696 C CA . GLU A 1 92 ? -14.616 0.926 1.716 1.00 93.56 92 GLU A CA 1
ATOM 697 C C . GLU A 1 92 ? -14.471 0.184 0.381 1.00 93.56 92 GLU A C 1
ATOM 699 O O . GLU A 1 92 ? -14.696 -1.019 0.308 1.00 93.56 92 GLU A O 1
ATOM 704 N N . ARG A 1 93 ? -13.999 0.871 -0.666 1.00 94.31 93 ARG A N 1
ATOM 705 C CA . ARG A 1 93 ? -13.745 0.270 -1.988 1.00 94.31 93 ARG A CA 1
ATOM 706 C C . ARG A 1 93 ? -12.641 -0.799 -2.011 1.00 94.31 93 ARG A C 1
ATOM 708 O O . ARG A 1 93 ? -12.462 -1.435 -3.042 1.00 94.31 93 ARG A O 1
ATOM 715 N N . PHE A 1 94 ? -11.858 -0.920 -0.940 1.00 94.06 94 PHE A N 1
ATOM 716 C CA . PHE A 1 94 ? -10.768 -1.888 -0.789 1.00 94.06 94 PHE A CA 1
ATOM 717 C C . PHE A 1 94 ? -11.098 -2.996 0.217 1.00 94.06 94 PHE A C 1
ATOM 719 O O . PHE A 1 94 ? -10.225 -3.800 0.535 1.00 94.06 94 PHE A O 1
ATOM 726 N N . LYS A 1 95 ? -12.323 -3.044 0.755 1.00 88.94 95 LYS A N 1
ATOM 727 C CA . LYS A 1 95 ? -12.763 -4.214 1.516 1.00 88.94 95 LYS A CA 1
ATOM 728 C C . LYS A 1 95 ? -12.930 -5.389 0.554 1.00 88.94 95 LYS A C 1
ATOM 730 O O . LYS A 1 95 ? -13.558 -5.236 -0.494 1.00 88.94 95 LYS A O 1
ATOM 735 N N . ALA A 1 96 ? -12.317 -6.512 0.912 1.00 69.31 96 ALA A N 1
ATOM 736 C CA . ALA A 1 96 ? -12.410 -7.775 0.189 1.00 69.31 96 ALA A CA 1
ATOM 737 C C . ALA A 1 96 ? -13.559 -8.622 0.745 1.00 69.31 96 ALA A C 1
ATOM 739 O O . ALA A 1 96 ? -13.802 -8.536 1.971 1.00 69.31 96 ALA A O 1
#

pLDDT: mean 93.34, std 4.97, range [61.69, 97.56]

Radius of gyration: 14.25 Å; Cα contacts (8 Å, |Δi|>4): 129; chains: 1; bounding box: 31×24×40 Å

Sequence (96 aa):
MTTVPIRATRKAYRGGDQAKAQRVADENRIVDRIELRANEVLANCPDEIQTLLFGEIANDLAVDVNLVREALSGGHNGVTVRVTAAARELLERFKA

Secondary structure (DSSP, 8-state):
---SS--PPPP---SS-HHHHHHHHHHHHHHHHHHHHHHHHHHH---SEEEEEHHHHHHHHT--HHHHHHHS-S-SSEEEEE--HHHHHHHGGG--

Mean predicted aligned error: 3.38 Å

Foldseek 3Di:
DADPPHFWDADDDDDPDVVVVVVSVVLVVVLVLLSLVSLQVVLPDPDQKDKDFLVVSCVVSVHDSVSSVNTGPDDDGTHIHGQDPVSNVVSPVSHD

Solvent-accessible surface area (backbone atoms only — not comparable to full-atom values): 5548 Å² total; per-residue (Å²): 131,59,63,67,68,59,72,52,55,71,76,84,77,88,71,88,53,62,71,61,46,49,52,43,54,53,51,36,56,52,38,51,52,51,30,50,53,54,35,28,57,55,44,72,45,88,60,48,71,45,73,48,46,29,61,58,57,16,58,79,70,73,50,61,43,66,57,42,50,66,20,40,84,57,61,94,60,30,33,69,37,69,52,46,75,73,35,46,66,68,22,55,86,40,54,129

Nearest PDB structures (foldseek):
  7wvs-assembly1_A  TM=4.053E-01  e=3.853E-02  Aspergillus carbonarius ITEM 5010
  7ww0-assembly1_A  TM=3.989E-01  e=6.075E-02  Aspergillus carbonarius ITEM 5010
  2kko-assembly1_B  TM=4.137E-01  e=4.004E-01  Mycobacterium tuberculosis variant bovis
  4a6d-assembly1_A  TM=3.868E-01  e=5.915E-01  Homo sapiens
  7oyk-assembly2_CCC  TM=3.902E-01  e=3.006E+00  Bacillus subtilis subsp. subtilis str. 168